Protein AF-W9SFT7-F1 (afdb_monomer_lite)

pLDDT: mean 77.18, std 24.38, range [31.56, 98.81]

Foldseek 3Di:
DDPVVVVVVVVVVVVVVVVVVVVVVVVVVVCVLVVHPCVVDDPVRNVVSVVVVVVVVVVVVVVVVVVVVVVVVVVVVVVVVVVVVVVVVVVVCVVVDDDDDDDDDDDDDDDDDDDDDDDDDDDDDDDPPDDDDDPDDDDDDPDPDDDDDD

Radius of gyration: 31.5 Å; chains: 1; bounding box: 66×55×89 Å

Structure (mmCIF, N/CA/C/O backbone):
data_AF-W9SFT7-F1
#
_entry.id   AF-W9SFT7-F1
#
loop_
_atom_site.group_PDB
_atom_site.id
_atom_site.type_symbol
_atom_site.label_atom_id
_atom_site.label_alt_id
_atom_site.label_comp_id
_atom_site.label_asym_id
_atom_site.label_entity_id
_atom_site.label_seq_id
_atom_site.pdbx_PDB_ins_code
_atom_site.Cartn_x
_atom_site.Cartn_y
_atom_site.Cartn_z
_atom_site.occupancy
_atom_site.B_iso_or_equiv
_atom_site.auth_seq_id
_atom_site.auth_comp_id
_atom_site.auth_asym_id
_atom_site.auth_atom_id
_atom_site.pdbx_PDB_model_num
ATOM 1 N N . MET A 1 1 ? 2.894 6.675 51.745 1.00 59.09 1 MET A N 1
ATOM 2 C CA . MET A 1 1 ? 2.577 6.765 50.306 1.00 59.09 1 MET A CA 1
ATOM 3 C C . MET A 1 1 ? 1.744 8.017 50.133 1.00 59.09 1 MET A C 1
ATOM 5 O O . MET A 1 1 ? 0.779 8.156 50.878 1.00 59.09 1 MET A O 1
ATOM 9 N N . THR A 1 2 ? 2.194 8.975 49.325 1.00 88.94 2 THR A N 1
ATOM 10 C CA . THR A 1 2 ? 1.557 10.301 49.266 1.00 88.94 2 THR A CA 1
ATOM 11 C C . THR A 1 2 ? 0.312 10.271 48.380 1.00 88.94 2 THR A C 1
ATOM 13 O O . THR A 1 2 ? 0.175 9.411 47.511 1.00 88.94 2 THR A O 1
ATOM 16 N N . GLU A 1 3 ? -0.615 11.201 48.594 1.00 85.69 3 GLU A N 1
ATOM 17 C CA . GLU A 1 3 ? -1.832 11.331 47.779 1.00 85.69 3 GLU A CA 1
ATOM 18 C C . GLU A 1 3 ? -1.503 11.588 46.295 1.00 85.69 3 GLU A C 1
ATOM 20 O O . GLU A 1 3 ? -2.172 11.066 45.403 1.00 85.69 3 GLU A O 1
ATOM 25 N N . ALA A 1 4 ? -0.389 12.282 46.033 1.00 88.81 4 ALA A N 1
ATOM 26 C CA . ALA A 1 4 ? 0.167 12.477 44.697 1.00 88.81 4 ALA A CA 1
ATOM 27 C C . ALA A 1 4 ? 0.612 11.153 44.045 1.00 88.81 4 ALA A C 1
ATOM 29 O O . ALA A 1 4 ? 0.285 10.907 42.884 1.00 88.81 4 ALA A O 1
ATOM 30 N N . ASP A 1 5 ? 1.274 10.260 44.795 1.00 90.69 5 ASP A N 1
ATOM 31 C CA . ASP A 1 5 ? 1.654 8.929 44.292 1.00 90.69 5 ASP A CA 1
ATOM 32 C C . ASP A 1 5 ? 0.413 8.100 43.928 1.00 90.69 5 ASP A C 1
ATOM 34 O O . ASP A 1 5 ? 0.394 7.377 42.930 1.00 90.69 5 ASP A O 1
ATOM 38 N N . GLN A 1 6 ? -0.658 8.216 44.719 1.00 91.12 6 GLN A N 1
ATOM 39 C CA . GLN A 1 6 ? -1.903 7.488 44.478 1.00 91.12 6 GLN A CA 1
ATOM 40 C C . GLN A 1 6 ? -2.638 7.997 43.229 1.00 91.12 6 GLN A C 1
ATOM 42 O O . GLN A 1 6 ? -3.118 7.181 42.436 1.00 91.12 6 GLN A O 1
ATOM 47 N N . GLN A 1 7 ? -2.690 9.315 43.019 1.00 93.12 7 GLN A N 1
ATOM 48 C CA . GLN A 1 7 ? -3.255 9.925 41.810 1.00 93.12 7 GLN A CA 1
ATOM 49 C C . GLN A 1 7 ? -2.434 9.588 40.558 1.00 93.12 7 GLN A C 1
ATOM 51 O O . GLN A 1 7 ? -3.005 9.225 39.529 1.00 93.12 7 GLN A O 1
ATOM 56 N N . TYR A 1 8 ? -1.103 9.617 40.653 1.00 95.00 8 TYR A N 1
ATOM 57 C CA . TYR A 1 8 ? -0.212 9.230 39.559 1.00 95.00 8 TYR A CA 1
ATOM 58 C C . TYR A 1 8 ? -0.408 7.762 39.150 1.00 95.00 8 TYR A C 1
ATOM 60 O O . TYR A 1 8 ? -0.567 7.448 37.969 1.00 95.00 8 TYR A O 1
ATOM 68 N N . MET A 1 9 ? -0.499 6.855 40.127 1.00 95.56 9 MET A N 1
ATOM 69 C CA . MET A 1 9 ? -0.762 5.437 39.866 1.00 95.56 9 MET A CA 1
ATOM 70 C C . MET A 1 9 ? -2.155 5.189 39.267 1.00 95.56 9 MET A C 1
ATOM 72 O O . MET A 1 9 ? -2.318 4.278 38.457 1.00 95.56 9 MET A O 1
ATOM 76 N N . GLN A 1 10 ? -3.169 5.972 39.648 1.00 94.69 10 GLN A N 1
ATOM 77 C CA . GLN A 1 10 ? -4.504 5.929 39.03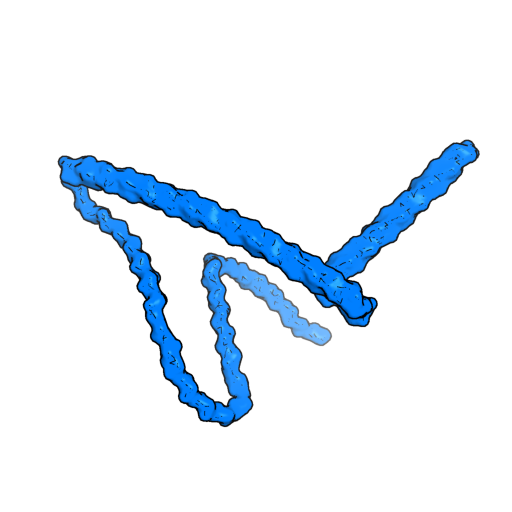2 1.00 94.69 10 GLN A CA 1
ATOM 78 C C . GLN A 1 10 ? -4.454 6.381 37.565 1.00 94.69 10 GLN A C 1
ATOM 80 O O . GLN A 1 10 ? -4.973 5.683 36.693 1.00 94.69 10 GLN A O 1
ATOM 85 N N . HIS A 1 11 ? -3.775 7.497 37.288 1.00 96.69 11 HIS A N 1
ATOM 86 C CA . HIS A 1 11 ? -3.583 8.008 35.931 1.00 96.69 11 HIS A CA 1
ATOM 87 C C . HIS A 1 11 ? -2.886 6.979 35.033 1.00 96.69 11 HIS A C 1
ATOM 89 O O . HIS A 1 11 ? -3.397 6.647 33.966 1.00 96.69 11 HIS A O 1
ATOM 95 N N . LEU A 1 12 ? -1.769 6.405 35.491 1.00 97.44 12 LEU A N 1
ATOM 96 C CA . LEU A 1 12 ? -1.010 5.425 34.712 1.00 97.44 12 LEU A CA 1
ATOM 97 C C . LEU A 1 12 ? -1.821 4.151 34.428 1.00 97.44 12 LEU A C 1
ATOM 99 O O . LEU A 1 12 ? -1.749 3.594 33.332 1.00 97.44 12 LEU A O 1
ATOM 103 N N . ARG A 1 13 ? -2.635 3.693 35.389 1.00 97.38 13 ARG A N 1
ATOM 104 C CA . ARG A 1 13 ? -3.553 2.562 35.170 1.00 97.38 13 ARG A CA 1
ATOM 105 C C . ARG A 1 13 ? -4.592 2.874 34.099 1.00 97.38 13 ARG A C 1
ATOM 107 O O . ARG A 1 13 ? -4.827 2.034 33.232 1.00 97.38 13 ARG A O 1
ATOM 114 N N . LEU A 1 14 ? -5.192 4.063 34.147 1.00 98.12 14 LEU A N 1
ATOM 115 C CA . LEU A 1 14 ? -6.164 4.500 33.148 1.00 98.12 14 LEU A CA 1
ATOM 116 C C . LEU A 1 14 ? -5.523 4.593 31.758 1.00 98.12 14 LEU A C 1
ATOM 118 O O . LEU A 1 14 ? -6.084 4.093 30.785 1.00 98.12 14 LEU A O 1
ATOM 122 N N . GLU A 1 15 ? -4.333 5.181 31.669 1.00 98.12 15 GLU A N 1
ATOM 123 C CA . GLU A 1 15 ? -3.576 5.284 30.423 1.00 98.12 15 GLU A CA 1
ATOM 124 C C . GLU A 1 15 ? -3.254 3.899 29.846 1.00 98.12 15 GLU A C 1
ATOM 126 O O . GLU A 1 15 ? -3.516 3.636 28.673 1.00 98.12 15 GLU A O 1
ATOM 131 N N . THR A 1 16 ? -2.796 2.973 30.692 1.00 98.38 16 THR A N 1
ATOM 132 C CA . THR A 1 16 ? -2.513 1.586 30.295 1.00 98.38 16 THR A CA 1
ATOM 133 C C . THR A 1 16 ? -3.765 0.891 29.756 1.00 98.38 16 THR A C 1
ATOM 135 O O . THR A 1 16 ? -3.718 0.254 28.703 1.00 98.38 16 THR A O 1
ATOM 138 N N . ALA A 1 17 ? -4.907 1.043 30.434 1.00 98.25 17 ALA A N 1
ATOM 139 C CA . ALA A 1 17 ? -6.177 0.472 29.987 1.00 98.25 17 ALA A CA 1
ATOM 140 C C . ALA A 1 17 ? -6.640 1.070 28.645 1.00 98.25 17 ALA A C 1
ATOM 142 O O . ALA A 1 17 ? -7.119 0.346 27.769 1.00 98.25 17 ALA A O 1
ATOM 143 N N . ASN A 1 18 ? -6.450 2.377 28.449 1.00 98.50 18 ASN A N 1
ATOM 144 C CA . ASN A 1 18 ? -6.778 3.053 27.195 1.00 98.50 18 ASN A CA 1
ATOM 145 C C . ASN A 1 18 ? -5.905 2.561 26.034 1.00 98.50 18 ASN A C 1
ATOM 147 O O . ASN A 1 18 ? -6.424 2.311 24.943 1.00 98.50 18 ASN A O 1
ATOM 151 N N . LEU A 1 19 ? -4.601 2.381 26.263 1.00 98.50 19 LEU A N 1
ATOM 152 C CA . LEU A 1 19 ? -3.682 1.831 25.265 1.00 98.50 19 LEU A CA 1
ATOM 153 C C . LEU A 1 19 ? -4.044 0.386 24.907 1.00 98.50 19 LEU A C 1
ATOM 155 O O . LEU A 1 19 ? -4.125 0.063 23.722 1.00 98.50 19 LEU A O 1
ATOM 159 N N . ALA A 1 20 ? -4.345 -0.456 25.900 1.00 98.50 20 ALA A N 1
ATOM 160 C CA . ALA A 1 20 ? -4.782 -1.834 25.671 1.00 98.50 20 ALA A CA 1
ATOM 161 C C . ALA A 1 20 ? -6.056 -1.891 24.810 1.00 98.50 20 ALA A C 1
ATOM 163 O O . ALA A 1 20 ? -6.096 -2.591 23.798 1.00 98.50 20 ALA A O 1
ATOM 164 N N . LYS A 1 21 ? -7.059 -1.067 25.136 1.00 98.50 21 LYS A N 1
ATOM 165 C CA . LYS A 1 21 ? -8.287 -0.945 24.337 1.00 98.50 21 LYS A CA 1
ATOM 166 C C . LYS A 1 21 ? -8.004 -0.457 22.914 1.00 98.50 21 LYS A C 1
ATOM 168 O O . LYS A 1 21 ? -8.640 -0.908 21.962 1.00 98.50 21 LYS A O 1
ATOM 173 N N . LYS A 1 22 ? -7.053 0.466 22.741 1.00 98.38 22 LYS A N 1
ATOM 174 C CA . LYS A 1 22 ? -6.681 0.968 21.413 1.00 98.38 22 LYS A CA 1
ATOM 175 C C . LYS A 1 22 ? -6.029 -0.116 20.558 1.00 98.38 22 LYS A C 1
ATOM 177 O O . LYS A 1 22 ? -6.330 -0.193 19.368 1.00 98.38 22 LYS A O 1
ATOM 182 N N . ILE A 1 23 ? -5.171 -0.942 21.154 1.00 98.62 23 ILE A N 1
ATOM 183 C CA . ILE A 1 23 ? -4.550 -2.091 20.485 1.00 98.62 23 ILE A CA 1
ATOM 184 C C . ILE A 1 23 ? -5.633 -3.061 20.011 1.00 98.62 23 ILE A C 1
ATOM 186 O O . ILE A 1 23 ? -5.684 -3.370 18.823 1.00 98.62 23 ILE A O 1
ATOM 190 N N . GLU A 1 24 ? -6.557 -3.445 20.891 1.00 98.31 24 GLU A N 1
ATOM 191 C CA . GLU A 1 24 ? -7.655 -4.358 20.553 1.00 98.31 24 GLU A CA 1
ATOM 192 C C . GLU A 1 24 ? -8.493 -3.835 19.371 1.00 98.31 24 GLU A C 1
ATOM 194 O O . GLU A 1 24 ? -8.754 -4.553 18.403 1.00 98.31 24 GLU A O 1
ATOM 199 N N . GLN A 1 25 ? -8.848 -2.546 19.386 1.00 97.25 25 GLN A N 1
ATOM 200 C CA . GLN A 1 25 ? -9.579 -1.910 18.285 1.00 97.25 25 GLN A CA 1
ATOM 201 C C . GLN A 1 25 ? -8.810 -1.957 16.957 1.00 97.25 25 GLN A C 1
ATOM 203 O O . GLN A 1 25 ? -9.410 -2.178 15.898 1.00 97.25 25 GLN A O 1
ATOM 208 N N . LEU A 1 26 ? -7.491 -1.745 16.990 1.00 97.88 26 LEU A N 1
ATOM 209 C CA . LEU A 1 26 ? -6.642 -1.821 15.800 1.00 97.88 26 LEU A CA 1
ATOM 210 C C . LEU A 1 26 ? -6.541 -3.255 15.271 1.00 97.88 26 LEU A C 1
ATOM 212 O O . LEU A 1 26 ? -6.591 -3.461 14.059 1.00 97.88 26 LEU A O 1
ATOM 216 N N . GLU A 1 27 ? -6.449 -4.248 16.150 1.00 97.88 27 GLU A N 1
ATOM 217 C CA . GLU A 1 27 ? -6.401 -5.660 15.769 1.00 97.88 27 GLU A CA 1
ATOM 218 C C . GLU A 1 27 ? -7.717 -6.140 15.155 1.00 97.88 27 GLU A C 1
ATOM 220 O O . GLU A 1 27 ? -7.705 -6.821 14.125 1.00 97.88 27 GLU A O 1
ATOM 225 N N . VAL A 1 28 ? -8.856 -5.746 15.731 1.00 96.44 28 VAL A N 1
ATOM 226 C CA . VAL A 1 28 ? -10.185 -5.984 15.145 1.00 96.44 28 VAL A CA 1
ATOM 227 C C . VAL A 1 28 ? -10.272 -5.342 13.762 1.00 96.44 28 VAL A C 1
ATOM 229 O O . VAL A 1 28 ? -10.632 -6.009 12.793 1.00 96.44 28 VAL A O 1
ATOM 232 N N . SER A 1 29 ? -9.873 -4.074 13.643 1.00 95.12 29 SER A N 1
ATOM 233 C CA . SER A 1 29 ? -9.890 -3.359 12.361 1.00 95.12 29 SER A CA 1
ATOM 234 C C . SER A 1 29 ? -9.015 -4.059 11.319 1.00 95.12 29 SER A C 1
ATOM 236 O O . SER A 1 29 ? -9.456 -4.305 10.199 1.00 95.12 29 SER A O 1
ATOM 238 N N . LYS A 1 30 ? -7.796 -4.465 11.695 1.00 96.50 30 LYS A N 1
ATOM 239 C CA . LYS A 1 30 ? -6.884 -5.226 10.832 1.00 96.50 30 LYS A CA 1
ATOM 240 C C . LYS A 1 30 ? -7.516 -6.534 10.359 1.00 96.50 30 LYS A C 1
ATOM 242 O O . LYS A 1 30 ? -7.441 -6.837 9.173 1.00 96.50 30 LYS A O 1
ATOM 247 N N . ARG A 1 31 ? -8.127 -7.314 11.257 1.00 97.25 31 ARG A N 1
ATOM 248 C CA . ARG A 1 31 ? -8.810 -8.569 10.894 1.00 97.25 31 ARG A CA 1
ATOM 249 C C . ARG A 1 31 ? -9.914 -8.329 9.867 1.00 97.25 31 ARG A C 1
ATOM 251 O O . ARG A 1 31 ? -9.944 -9.038 8.863 1.00 97.25 31 ARG A O 1
ATOM 258 N N . ARG A 1 32 ? -10.724 -7.285 10.065 1.00 96.12 32 ARG A N 1
ATOM 259 C CA . ARG A 1 32 ? -11.787 -6.883 9.134 1.00 96.12 32 ARG A CA 1
ATOM 260 C C . ARG A 1 32 ? -11.245 -6.505 7.750 1.00 96.12 32 ARG A C 1
ATOM 262 O O . ARG A 1 32 ? -11.732 -7.029 6.754 1.00 96.12 32 ARG A O 1
ATOM 269 N N . PHE A 1 33 ? -10.177 -5.703 7.665 1.00 95.69 33 PHE A N 1
ATOM 270 C CA . PHE A 1 33 ? -9.514 -5.403 6.379 1.00 95.69 33 PHE A CA 1
ATOM 271 C C . PHE A 1 33 ? -8.926 -6.638 5.689 1.00 95.69 33 PHE A C 1
ATOM 273 O O . PHE A 1 33 ? -8.779 -6.649 4.471 1.00 95.69 33 PHE A O 1
ATOM 280 N N . LEU A 1 34 ? -8.587 -7.675 6.456 1.00 95.62 34 LEU A N 1
ATOM 281 C CA . LEU A 1 34 ? -8.084 -8.950 5.946 1.00 95.62 34 LEU A CA 1
ATOM 282 C C . LEU A 1 34 ? -9.197 -9.946 5.594 1.00 95.62 34 LEU A C 1
ATOM 284 O O . LEU A 1 34 ? -8.898 -11.118 5.370 1.00 95.62 34 LEU A O 1
ATOM 288 N N . GLY A 1 35 ? -10.462 -9.527 5.577 1.00 94.44 35 GLY A N 1
ATOM 289 C CA . GLY A 1 35 ? -11.561 -10.417 5.216 1.00 94.44 35 GLY A CA 1
ATOM 290 C C . GLY A 1 35 ? -12.109 -11.266 6.367 1.00 94.44 35 GLY A C 1
ATOM 291 O O . GLY A 1 35 ? -12.959 -12.121 6.136 1.00 94.44 35 GLY A O 1
ATOM 292 N N . ARG A 1 36 ? -11.617 -11.090 7.599 1.00 95.06 36 ARG A N 1
ATOM 293 C CA . ARG A 1 36 ? -11.976 -11.932 8.755 1.00 95.06 36 ARG A CA 1
ATOM 294 C C . ARG A 1 36 ? -13.050 -11.271 9.606 1.00 95.06 36 ARG A C 1
ATOM 296 O O . ARG A 1 36 ? -13.124 -10.047 9.667 1.00 95.06 36 ARG A O 1
ATOM 303 N N . ASP A 1 37 ? -13.858 -12.091 10.277 1.00 92.75 37 ASP A N 1
ATOM 304 C CA . ASP A 1 37 ? -14.946 -11.658 11.170 1.00 92.75 37 ASP A CA 1
ATOM 305 C C . ASP A 1 37 ? -15.960 -10.703 10.504 1.00 92.75 37 ASP A C 1
ATOM 307 O O . ASP A 1 37 ? -16.669 -9.950 11.176 1.00 92.75 37 ASP A O 1
ATOM 311 N N . ILE A 1 38 ? -16.054 -10.747 9.169 1.00 93.00 38 ILE A N 1
ATOM 312 C CA . ILE A 1 38 ? -16.939 -9.883 8.376 1.00 93.00 38 ILE A CA 1
ATOM 313 C C . ILE A 1 38 ? -18.413 -10.148 8.679 1.00 93.00 38 ILE A C 1
ATOM 315 O O . ILE A 1 38 ? -19.213 -9.220 8.641 1.00 93.00 38 ILE A O 1
ATOM 319 N N . SER A 1 39 ? -18.774 -11.380 9.046 1.00 92.50 39 SER A N 1
ATOM 320 C CA . SER A 1 39 ? -20.145 -11.744 9.425 1.00 92.50 39 SER A CA 1
ATOM 321 C C . SER A 1 39 ? -20.691 -10.939 10.609 1.00 92.50 39 SER A C 1
ATOM 323 O O . SER A 1 39 ? -21.902 -10.855 10.774 1.00 92.50 39 SER A O 1
ATOM 325 N N . SER A 1 40 ? -19.808 -10.353 11.426 1.00 93.19 40 SER A N 1
ATOM 326 C CA . SER A 1 40 ? -20.164 -9.489 12.558 1.00 93.19 40 SER A CA 1
ATOM 327 C C . SER A 1 40 ? -20.237 -7.997 12.212 1.00 93.19 40 SER A C 1
ATOM 329 O O . SER A 1 40 ? -20.559 -7.192 13.084 1.00 93.19 40 SER A O 1
ATOM 331 N N . CYS A 1 41 ? -19.900 -7.609 10.979 1.00 94.06 41 CYS A N 1
ATOM 332 C CA . CYS A 1 41 ? -19.891 -6.212 10.552 1.00 94.06 41 CYS A CA 1
ATOM 333 C C . CYS A 1 41 ? -21.284 -5.760 10.105 1.00 94.06 41 CYS A C 1
ATOM 335 O O . CYS A 1 41 ? -22.010 -6.512 9.451 1.00 94.06 41 CYS A O 1
ATOM 337 N N . SER A 1 42 ? -21.633 -4.507 10.398 1.00 96.31 42 SER A N 1
ATOM 338 C CA . SER A 1 42 ? -22.811 -3.879 9.796 1.00 96.31 42 SER A CA 1
ATOM 339 C C . SER A 1 42 ? -22.583 -3.595 8.307 1.00 96.31 42 SER A C 1
ATOM 341 O O . SER A 1 42 ? -21.449 -3.575 7.813 1.00 96.31 42 SER A O 1
ATOM 343 N N . TYR A 1 43 ? -23.667 -3.335 7.577 1.00 96.50 43 TYR A N 1
ATOM 344 C CA . TYR A 1 43 ? -23.583 -2.957 6.168 1.00 96.50 43 TYR A CA 1
ATOM 345 C C . TYR A 1 43 ? -22.779 -1.660 5.962 1.00 96.50 43 TYR A C 1
ATOM 347 O O . TYR A 1 43 ? -21.957 -1.570 5.050 1.00 96.50 43 TYR A O 1
ATOM 355 N N . GLU A 1 44 ? -22.958 -0.670 6.837 1.00 97.62 44 GLU A N 1
ATOM 356 C CA . GLU A 1 44 ? -22.236 0.605 6.800 1.00 97.62 44 GLU A CA 1
ATOM 357 C C . GLU A 1 44 ? -20.738 0.412 7.048 1.00 97.62 44 GLU A C 1
ATOM 359 O O . GLU A 1 44 ? -19.911 1.012 6.354 1.00 97.62 44 GLU A O 1
ATOM 364 N N . GLU A 1 45 ? -20.378 -0.443 8.011 1.00 95.81 45 GLU A N 1
ATOM 365 C CA . GLU A 1 45 ? -18.984 -0.797 8.282 1.00 95.81 45 GLU A CA 1
ATOM 366 C C . GLU A 1 45 ? -18.348 -1.474 7.065 1.00 95.81 45 GLU A C 1
ATOM 368 O O . GLU A 1 45 ? -17.244 -1.102 6.660 1.00 95.81 45 GLU A O 1
ATOM 373 N N . LEU A 1 46 ? -19.060 -2.416 6.439 1.00 97.00 46 LEU A N 1
ATOM 374 C CA . LEU A 1 46 ? -18.585 -3.120 5.251 1.00 97.00 46 LEU A CA 1
ATOM 375 C C . LEU A 1 46 ? -18.387 -2.166 4.065 1.00 97.00 46 LEU A C 1
ATOM 377 O O . LEU A 1 46 ? -17.347 -2.207 3.409 1.00 97.00 46 LEU A O 1
ATOM 381 N N . GLN A 1 47 ? -19.326 -1.243 3.840 1.00 97.94 47 GLN A N 1
ATOM 382 C CA . GLN A 1 47 ? -19.200 -0.203 2.815 1.00 97.94 47 GLN A CA 1
ATOM 383 C C . GLN A 1 47 ? -18.020 0.747 3.098 1.00 97.94 47 GLN A C 1
ATOM 385 O O . GLN A 1 47 ? -17.366 1.251 2.181 1.00 97.94 47 GLN A O 1
ATOM 390 N N . GLY A 1 48 ? -17.743 1.030 4.373 1.00 97.19 48 GLY A N 1
ATOM 391 C CA . GLY A 1 48 ? -16.565 1.785 4.795 1.00 97.19 48 GLY A CA 1
ATOM 392 C C . GLY A 1 48 ? -15.261 1.060 4.457 1.00 97.19 48 GLY A C 1
ATOM 393 O O . GLY A 1 48 ? -14.363 1.668 3.869 1.00 97.19 48 GLY A O 1
ATOM 394 N N . ILE A 1 49 ? -15.179 -0.231 4.786 1.00 96.69 49 ILE A N 1
ATOM 395 C CA . ILE A 1 49 ? -14.021 -1.088 4.497 1.00 96.69 49 ILE A CA 1
ATOM 396 C C . ILE A 1 49 ? -13.771 -1.162 2.989 1.00 96.69 49 ILE A C 1
ATOM 398 O O . ILE A 1 49 ? -12.644 -0.924 2.554 1.00 96.69 49 ILE A O 1
ATOM 402 N N . ASP A 1 50 ? -14.812 -1.419 2.197 1.00 96.75 50 ASP A N 1
ATOM 403 C CA . ASP A 1 50 ? -14.716 -1.533 0.740 1.00 96.75 50 ASP A CA 1
ATOM 404 C C . ASP A 1 50 ? -14.160 -0.251 0.100 1.00 96.75 50 ASP A C 1
ATOM 406 O O . ASP A 1 50 ? -13.130 -0.280 -0.577 1.00 96.75 50 ASP A O 1
ATOM 410 N N . ARG A 1 51 ? -14.738 0.913 0.429 1.00 98.31 51 ARG A N 1
ATOM 411 C CA . ARG A 1 51 ? -14.238 2.210 -0.065 1.00 98.31 51 ARG A CA 1
ATOM 412 C C . ARG A 1 51 ? -12.780 2.465 0.312 1.00 98.31 51 ARG A C 1
ATOM 414 O O . ARG A 1 51 ? -12.015 2.992 -0.502 1.00 98.31 51 ARG A O 1
ATOM 421 N N . GLN A 1 52 ? -12.381 2.122 1.537 1.00 97.88 52 GLN A N 1
ATOM 422 C CA . GLN A 1 52 ? -11.000 2.310 1.984 1.00 97.88 52 GLN A CA 1
ATOM 423 C C . GLN A 1 52 ? -10.025 1.379 1.257 1.00 97.88 52 GLN A C 1
ATOM 425 O O . GLN A 1 52 ? -8.939 1.827 0.867 1.00 97.88 52 GLN A O 1
ATOM 430 N N . LEU A 1 53 ? -10.405 0.119 1.031 1.00 97.81 53 LEU A N 1
ATOM 431 C CA . LEU A 1 53 ? -9.615 -0.831 0.248 1.00 97.81 53 LEU A CA 1
ATOM 432 C C . LEU A 1 53 ? -9.482 -0.365 -1.200 1.00 97.81 53 LEU A C 1
ATOM 434 O O . LEU A 1 53 ? -8.367 -0.275 -1.713 1.00 97.81 53 LEU A O 1
ATOM 438 N N . GLU A 1 54 ? -10.586 0.019 -1.833 1.00 98.38 54 GLU A N 1
ATOM 439 C CA . GLU A 1 54 ? -10.606 0.504 -3.210 1.00 98.38 54 GLU A CA 1
ATOM 440 C C . GLU A 1 54 ? -9.716 1.749 -3.380 1.00 98.38 54 GLU A C 1
ATOM 442 O O . GLU A 1 54 ? -8.863 1.809 -4.271 1.00 98.38 54 GLU A O 1
ATOM 447 N N . GLN A 1 55 ? -9.845 2.741 -2.491 1.00 98.56 55 GLN A N 1
ATOM 448 C CA . GLN A 1 55 ? -9.011 3.943 -2.525 1.00 98.56 55 GLN A CA 1
ATOM 449 C C . GLN A 1 55 ? -7.526 3.626 -2.304 1.00 98.56 55 GLN A C 1
ATOM 451 O O . GLN A 1 55 ? -6.670 4.178 -3.001 1.00 98.56 55 GLN A O 1
ATOM 456 N N . SER A 1 56 ? -7.207 2.750 -1.351 1.00 98.19 56 SER A N 1
ATOM 457 C CA . SER A 1 56 ? -5.823 2.377 -1.045 1.00 98.19 56 SER A CA 1
ATOM 458 C C . SER A 1 56 ? -5.187 1.601 -2.196 1.00 98.19 56 SER A C 1
ATOM 460 O O . SER A 1 56 ? -4.065 1.907 -2.597 1.00 98.19 56 SER A O 1
ATOM 462 N N . LEU A 1 57 ? -5.923 0.667 -2.800 1.00 98.56 57 LEU A N 1
ATOM 463 C CA . LEU A 1 57 ? -5.471 -0.086 -3.968 1.00 98.56 57 LEU A CA 1
ATOM 464 C C . LEU A 1 57 ? -5.238 0.818 -5.175 1.00 98.56 57 LEU A C 1
ATOM 466 O O . LEU A 1 57 ? -4.212 0.672 -5.840 1.00 98.56 57 LEU A O 1
ATOM 470 N N . ARG A 1 58 ? -6.128 1.787 -5.431 1.00 98.69 58 ARG A N 1
ATOM 471 C CA . ARG A 1 58 ? -5.907 2.802 -6.474 1.00 98.69 58 ARG A CA 1
ATOM 472 C C . ARG A 1 58 ? -4.591 3.549 -6.260 1.00 98.69 58 ARG A C 1
ATOM 474 O O . ARG A 1 58 ? -3.798 3.648 -7.191 1.00 98.69 58 ARG A O 1
ATOM 481 N N . LYS A 1 59 ? -4.325 4.017 -5.035 1.00 98.69 59 LYS A N 1
ATOM 482 C CA . LYS A 1 59 ? -3.073 4.719 -4.693 1.00 98.69 59 LYS A CA 1
ATOM 483 C C . LYS A 1 59 ? -1.839 3.833 -4.884 1.00 98.69 59 LYS A C 1
ATOM 485 O O . LYS A 1 59 ? -0.844 4.290 -5.441 1.00 98.69 59 LYS A O 1
ATOM 490 N N . ILE A 1 60 ? -1.900 2.576 -4.439 1.00 98.75 60 ILE A N 1
ATOM 491 C CA . ILE A 1 60 ? -0.792 1.618 -4.571 1.00 98.75 60 ILE A CA 1
ATOM 492 C C . ILE A 1 60 ? -0.489 1.342 -6.045 1.00 98.75 60 ILE A C 1
ATOM 494 O O . ILE A 1 60 ? 0.673 1.410 -6.441 1.00 98.75 60 ILE A O 1
ATOM 498 N N . ARG A 1 61 ? -1.519 1.069 -6.857 1.00 98.81 61 ARG A N 1
ATOM 499 C CA . ARG A 1 61 ? -1.365 0.824 -8.299 1.00 98.81 61 ARG A CA 1
ATOM 500 C C . ARG A 1 61 ? -0.780 2.040 -9.004 1.00 98.81 61 ARG A C 1
ATOM 502 O O . ARG A 1 61 ? 0.274 1.910 -9.606 1.00 98.81 61 ARG A O 1
ATOM 509 N N . ALA A 1 62 ? -1.354 3.226 -8.798 1.00 98.69 62 ALA A N 1
ATOM 510 C CA . ALA A 1 62 ? -0.848 4.459 -9.401 1.00 98.69 62 ALA A CA 1
ATOM 511 C C . ALA A 1 62 ? 0.633 4.712 -9.067 1.00 98.69 62 ALA A C 1
ATOM 513 O O . ALA A 1 62 ? 1.422 5.060 -9.942 1.00 98.69 62 ALA A O 1
ATOM 514 N N . ARG A 1 63 ? 1.040 4.486 -7.810 1.00 98.75 63 ARG A N 1
ATOM 515 C CA . ARG A 1 63 ? 2.448 4.616 -7.414 1.00 98.75 63 ARG A CA 1
ATOM 516 C C . ARG A 1 63 ? 3.337 3.565 -8.078 1.00 98.75 63 ARG A C 1
ATOM 518 O O . ARG A 1 63 ? 4.442 3.896 -8.494 1.00 98.75 63 ARG A O 1
ATOM 525 N N . LYS A 1 64 ? 2.882 2.313 -8.152 1.00 98.75 64 LYS A N 1
ATOM 526 C CA . LYS A 1 64 ? 3.617 1.225 -8.810 1.00 98.75 64 LYS A CA 1
ATOM 527 C C . LYS A 1 64 ? 3.815 1.522 -10.298 1.00 98.75 64 LYS A C 1
ATOM 529 O O . LYS A 1 64 ? 4.933 1.399 -10.786 1.00 98.75 64 LYS A O 1
ATOM 534 N N . ASP A 1 65 ? 2.761 1.966 -10.972 1.00 98.69 65 ASP A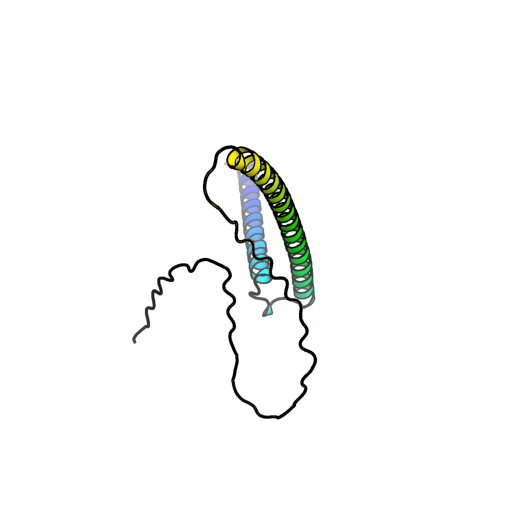 N 1
ATOM 535 C CA . ASP A 1 65 ? 2.782 2.301 -12.396 1.00 98.69 65 ASP A CA 1
ATOM 536 C C . ASP A 1 65 ? 3.729 3.472 -12.673 1.00 98.69 65 ASP A C 1
ATOM 538 O O . ASP A 1 65 ? 4.521 3.422 -13.614 1.00 98.69 65 ASP A O 1
ATOM 542 N N . HIS A 1 66 ? 3.713 4.491 -11.811 1.00 98.62 66 HIS A N 1
ATOM 543 C CA . HIS A 1 66 ? 4.634 5.619 -11.901 1.00 98.62 66 HIS A CA 1
ATOM 544 C C . HIS A 1 66 ? 6.098 5.182 -11.754 1.00 98.62 66 HIS A C 1
ATOM 546 O O . HIS A 1 66 ? 6.902 5.455 -12.641 1.00 98.62 66 HIS A O 1
ATOM 552 N N . VAL A 1 67 ? 6.430 4.428 -10.698 1.00 98.69 67 VAL A N 1
ATOM 553 C CA . VAL A 1 67 ? 7.802 3.940 -10.461 1.00 98.69 67 VAL A CA 1
ATOM 554 C C . VAL A 1 67 ? 8.292 3.058 -11.611 1.00 98.69 67 VAL A C 1
ATOM 556 O O . VAL A 1 67 ? 9.436 3.176 -12.042 1.00 98.69 67 VAL A O 1
ATOM 559 N N . PHE A 1 68 ? 7.443 2.172 -12.134 1.00 98.62 68 PHE A N 1
ATOM 560 C CA . PHE A 1 68 ? 7.815 1.333 -13.271 1.00 98.62 68 PHE A CA 1
ATOM 561 C C . PHE A 1 68 ? 7.992 2.127 -14.559 1.00 98.62 68 PHE A C 1
ATOM 563 O O . PHE A 1 68 ? 8.918 1.838 -15.312 1.00 98.62 68 PHE A O 1
ATOM 570 N N . SER A 1 69 ? 7.167 3.146 -14.793 1.00 98.69 69 SER A N 1
ATOM 571 C CA . SER A 1 69 ? 7.336 4.034 -15.945 1.00 98.69 69 SER A CA 1
ATOM 572 C C . SER A 1 69 ? 8.687 4.750 -15.888 1.00 98.69 69 SER A C 1
ATOM 574 O O . SER A 1 69 ? 9.437 4.702 -16.860 1.00 98.69 69 SER A O 1
ATOM 576 N N . GLU A 1 70 ? 9.062 5.294 -14.726 1.00 98.69 70 GLU A N 1
ATOM 577 C CA . GLU A 1 70 ? 10.377 5.920 -14.524 1.00 98.69 70 GLU A CA 1
ATOM 578 C C . GLU A 1 70 ? 11.532 4.935 -14.767 1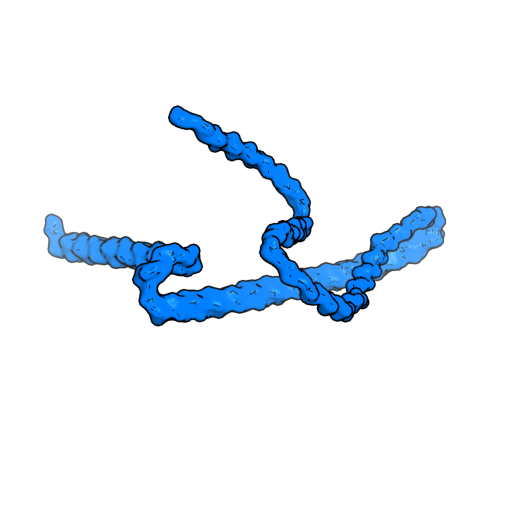.00 98.69 70 GLU A C 1
ATOM 580 O O . GLU A 1 70 ? 12.513 5.267 -15.433 1.00 98.69 70 GLU A O 1
ATOM 585 N N . GLN A 1 71 ? 11.424 3.701 -14.266 1.00 98.62 71 GLN A N 1
ATOM 586 C CA . GLN A 1 71 ? 12.444 2.669 -14.482 1.00 98.62 71 GLN A CA 1
ATOM 587 C C . GLN A 1 71 ? 12.580 2.287 -15.961 1.00 98.62 71 GLN A C 1
ATOM 589 O O . GLN A 1 71 ? 13.697 2.138 -16.459 1.00 98.62 71 GLN A O 1
ATOM 594 N N . ILE A 1 72 ? 11.460 2.153 -16.674 1.00 98.69 72 ILE A N 1
ATOM 595 C CA . ILE A 1 72 ? 11.451 1.868 -18.113 1.00 98.69 72 ILE A CA 1
ATOM 596 C C . ILE A 1 72 ? 12.128 3.007 -18.881 1.00 98.69 72 ILE A C 1
ATOM 598 O O . ILE A 1 72 ? 12.963 2.747 -19.747 1.00 98.69 72 ILE A O 1
ATOM 602 N N . GLU A 1 73 ? 11.817 4.261 -18.557 1.00 98.69 73 GLU A N 1
ATOM 603 C CA . GLU A 1 73 ? 12.431 5.428 -19.198 1.00 98.69 73 GLU A CA 1
ATOM 604 C C . GLU A 1 73 ? 13.944 5.488 -18.963 1.00 98.69 73 GLU A C 1
ATOM 606 O O . GLU A 1 73 ? 14.711 5.704 -19.906 1.00 98.69 73 GLU A O 1
ATOM 611 N N . GLN A 1 74 ? 14.394 5.222 -17.735 1.00 98.62 74 GLN A N 1
ATOM 612 C CA . GLN A 1 74 ? 15.820 5.156 -17.404 1.00 98.62 74 GLN A CA 1
ATOM 613 C C . GLN A 1 74 ? 16.543 4.056 -18.191 1.00 98.62 74 GLN A C 1
ATOM 615 O O . GLN A 1 74 ? 17.636 4.284 -18.719 1.00 98.62 74 GLN A O 1
ATOM 620 N N . LEU A 1 75 ? 15.937 2.870 -18.304 1.00 98.69 75 LEU A N 1
ATOM 621 C CA . LEU A 1 75 ? 16.510 1.757 -19.061 1.00 98.69 75 LEU A CA 1
ATOM 622 C C . LEU A 1 75 ? 16.585 2.065 -20.558 1.00 98.69 75 LEU A C 1
ATOM 624 O O . LEU A 1 75 ? 17.643 1.860 -21.149 1.00 98.69 75 LEU A O 1
ATOM 628 N N . LYS A 1 76 ? 15.532 2.643 -21.148 1.00 98.56 76 LYS A N 1
ATOM 629 C CA . LYS A 1 76 ? 15.537 3.091 -22.552 1.00 98.56 76 LYS A CA 1
ATOM 630 C C . LYS A 1 76 ? 16.606 4.152 -22.814 1.00 98.56 76 LYS A C 1
ATOM 632 O O . LYS A 1 76 ? 17.293 4.124 -23.835 1.00 98.56 76 LYS A O 1
ATOM 637 N N . ALA A 1 77 ? 16.792 5.090 -21.884 1.00 98.38 77 ALA A N 1
ATOM 638 C CA . ALA A 1 77 ? 17.849 6.089 -21.998 1.00 98.38 77 ALA A CA 1
ATOM 639 C C . ALA A 1 77 ? 19.244 5.444 -21.971 1.00 98.38 77 ALA A C 1
ATOM 641 O O . ALA A 1 77 ? 20.096 5.802 -22.787 1.00 98.38 77 ALA A O 1
ATOM 642 N N . LYS A 1 78 ? 19.460 4.472 -21.077 1.00 98.38 78 LYS A N 1
ATOM 643 C CA . LYS A 1 78 ? 20.718 3.723 -20.978 1.00 98.38 78 LYS A CA 1
ATOM 644 C C . LYS A 1 78 ? 20.984 2.874 -22.220 1.00 98.38 78 LYS A C 1
ATOM 646 O O . LYS A 1 78 ? 22.106 2.879 -22.715 1.00 98.38 78 LYS A O 1
ATOM 651 N N . GLU A 1 79 ? 19.971 2.183 -22.731 1.00 98.25 79 GLU A N 1
ATOM 652 C CA . GLU A 1 79 ? 20.049 1.415 -23.975 1.00 98.25 79 GLU A CA 1
ATOM 653 C C . GLU A 1 79 ? 20.521 2.297 -25.132 1.00 98.25 79 GLU A C 1
ATOM 655 O O . GLU A 1 79 ? 21.501 1.970 -25.795 1.00 98.25 79 GLU A O 1
ATOM 660 N N . ARG A 1 80 ? 19.903 3.469 -25.313 1.00 98.06 80 ARG A N 1
ATOM 661 C CA . ARG A 1 80 ? 20.294 4.423 -26.356 1.00 98.06 8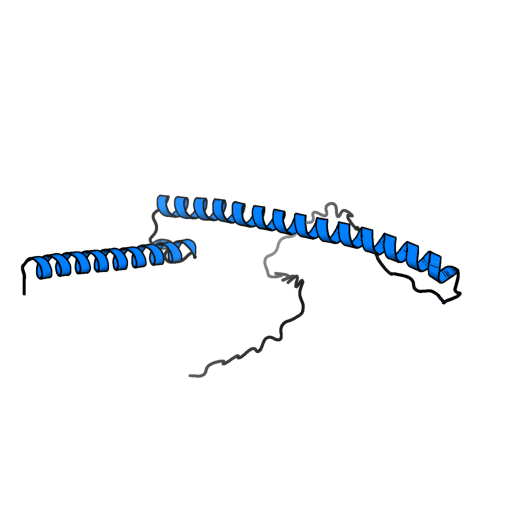0 ARG A CA 1
ATOM 662 C C . ARG A 1 80 ? 21.756 4.867 -26.235 1.00 98.06 80 ARG A C 1
ATOM 664 O O . ARG A 1 80 ? 22.456 4.899 -27.243 1.00 98.06 80 ARG A O 1
ATOM 671 N N . ILE A 1 81 ? 22.226 5.176 -25.022 1.00 98.00 81 ILE A N 1
ATOM 672 C CA . ILE A 1 81 ? 23.630 5.561 -24.780 1.00 98.00 81 ILE A CA 1
ATOM 673 C C . ILE A 1 81 ? 24.575 4.412 -25.155 1.00 98.00 81 ILE A C 1
ATOM 675 O O . ILE A 1 81 ? 25.566 4.626 -25.850 1.00 98.00 81 ILE A O 1
ATOM 679 N N . LEU A 1 82 ? 24.253 3.187 -24.734 1.00 97.94 82 LEU A N 1
ATOM 680 C CA . LEU A 1 82 ? 25.069 2.007 -25.020 1.00 97.94 82 LEU A CA 1
ATOM 681 C C . LEU A 1 82 ? 25.077 1.646 -26.508 1.00 97.94 82 LEU A C 1
ATOM 683 O O . LEU A 1 82 ? 26.101 1.189 -27.014 1.00 97.94 82 LEU A O 1
ATOM 687 N N . LEU A 1 83 ? 23.966 1.836 -27.220 1.00 96.88 83 LEU A N 1
ATOM 688 C CA . LEU A 1 83 ? 23.906 1.642 -28.669 1.00 96.88 83 LEU A CA 1
ATOM 689 C C . LEU A 1 83 ? 24.799 2.652 -29.397 1.00 96.88 83 LEU A C 1
ATOM 691 O O . LEU A 1 83 ? 25.547 2.266 -30.296 1.00 96.88 83 LEU A O 1
ATOM 695 N N . GLU A 1 84 ? 24.779 3.918 -28.977 1.00 95.75 84 GLU A N 1
ATOM 696 C CA . GLU A 1 84 ? 25.645 4.957 -29.541 1.00 95.75 84 GLU A CA 1
ATOM 697 C C . GLU A 1 84 ? 27.132 4.675 -29.264 1.00 95.75 84 GLU A C 1
ATOM 699 O O . GLU A 1 84 ? 27.973 4.786 -30.160 1.00 95.75 84 GLU A O 1
ATOM 704 N N . GLU A 1 85 ? 27.473 4.266 -28.041 1.00 95.81 85 GLU A N 1
ATOM 705 C CA . GLU A 1 85 ? 28.842 3.893 -27.676 1.00 95.81 85 GLU A CA 1
ATOM 706 C C . GLU A 1 85 ? 29.323 2.663 -28.456 1.00 95.81 85 GLU A C 1
ATOM 708 O O . GLU A 1 85 ? 30.416 2.683 -29.028 1.00 95.81 85 GLU A O 1
ATOM 713 N N . ASN A 1 86 ? 28.494 1.620 -28.561 1.00 95.38 86 ASN A N 1
ATOM 714 C CA . ASN A 1 86 ? 28.815 0.434 -29.354 1.00 95.38 86 ASN A CA 1
ATOM 715 C C . ASN A 1 86 ? 29.017 0.771 -30.833 1.00 95.38 86 ASN A C 1
ATOM 717 O O . ASN A 1 86 ? 29.947 0.250 -31.448 1.00 95.38 86 ASN A O 1
ATOM 721 N N . ALA A 1 87 ? 28.197 1.652 -31.413 1.00 94.12 87 ALA A N 1
ATOM 722 C CA . ALA A 1 87 ? 28.382 2.103 -32.791 1.00 94.12 87 ALA A CA 1
ATOM 723 C C . ALA A 1 87 ? 29.754 2.776 -32.979 1.00 94.12 87 ALA A C 1
ATOM 725 O O . ALA A 1 87 ? 30.518 2.372 -33.860 1.00 94.12 87 ALA A O 1
ATOM 726 N N . LYS A 1 88 ? 30.121 3.705 -32.083 1.00 93.19 88 LYS A N 1
ATOM 727 C CA . LYS A 1 88 ? 31.434 4.378 -32.087 1.00 93.19 88 LYS A CA 1
ATOM 728 C C . LYS A 1 88 ? 32.597 3.396 -31.924 1.00 93.19 88 LYS A C 1
ATOM 730 O O . LYS A 1 88 ? 33.634 3.550 -32.567 1.00 93.19 88 LYS A O 1
ATOM 735 N N . LEU A 1 89 ? 32.459 2.395 -31.054 1.00 91.69 89 LEU A N 1
ATOM 736 C CA . LEU A 1 89 ? 33.485 1.369 -30.854 1.00 91.69 89 LEU A CA 1
ATOM 737 C C . LEU A 1 89 ? 33.637 0.472 -32.082 1.00 91.69 89 LEU A C 1
ATOM 739 O O . LEU A 1 89 ? 34.768 0.183 -32.468 1.00 91.69 89 LEU A O 1
ATOM 743 N N . ARG A 1 90 ? 32.532 0.085 -32.732 1.00 88.38 90 ARG A N 1
ATOM 744 C CA . ARG A 1 90 ? 32.566 -0.700 -33.974 1.00 88.38 90 ARG A CA 1
ATOM 745 C C . ARG A 1 90 ? 33.232 0.068 -35.109 1.00 88.38 90 ARG A C 1
ATOM 747 O O . ARG A 1 90 ? 34.045 -0.508 -35.819 1.00 88.38 90 ARG A O 1
ATOM 754 N N . GLU A 1 91 ? 32.960 1.362 -35.265 1.00 87.88 91 GLU A N 1
ATOM 755 C CA . GLU A 1 91 ? 33.670 2.194 -36.249 1.00 87.88 91 GLU A CA 1
ATOM 756 C C . GLU A 1 91 ? 35.183 2.210 -35.996 1.00 87.88 91 GLU A C 1
ATOM 758 O O . GLU A 1 91 ? 35.968 1.969 -36.914 1.00 87.88 91 GLU A O 1
ATOM 763 N N . LYS A 1 92 ? 35.598 2.397 -34.736 1.00 85.94 92 LYS A N 1
ATOM 764 C CA . LYS A 1 92 ? 37.015 2.351 -34.339 1.00 85.94 92 LYS A CA 1
ATOM 765 C C . LYS A 1 92 ? 37.640 0.969 -34.557 1.00 85.94 92 LYS A C 1
ATOM 767 O O . LYS A 1 92 ? 38.783 0.890 -35.000 1.00 85.94 92 LYS A O 1
ATOM 772 N N . SER A 1 93 ? 36.918 -0.118 -34.271 1.00 74.88 93 SER A N 1
ATOM 773 C CA . SER A 1 93 ? 37.427 -1.484 -34.453 1.00 74.88 93 SER A CA 1
ATOM 774 C C . SER A 1 93 ? 37.459 -1.915 -35.914 1.00 74.88 93 SER A C 1
ATOM 776 O O . SER A 1 93 ? 38.294 -2.725 -36.284 1.00 74.88 93 SER A O 1
ATOM 778 N N . ASN A 1 94 ? 36.594 -1.380 -36.773 1.00 62.84 94 ASN A N 1
ATOM 779 C CA . ASN A 1 94 ? 36.605 -1.700 -38.201 1.00 62.84 94 ASN A CA 1
ATOM 780 C C . ASN A 1 94 ? 37.858 -1.149 -38.910 1.00 62.84 94 ASN A C 1
ATOM 782 O O . ASN A 1 94 ? 38.268 -1.704 -39.928 1.00 62.84 94 ASN A O 1
ATOM 786 N N . GLY A 1 95 ? 38.513 -0.124 -38.345 1.00 55.81 95 GLY A N 1
ATOM 787 C CA . GLY A 1 95 ? 39.870 0.289 -38.731 1.00 55.81 95 GLY A CA 1
ATOM 788 C C . GLY A 1 95 ? 40.965 -0.713 -38.325 1.00 55.81 95 GLY A C 1
ATOM 789 O O . GLY A 1 95 ? 42.036 -0.735 -38.926 1.00 55.81 95 GLY A O 1
ATOM 790 N N . THR A 1 96 ? 40.674 -1.600 -37.369 1.00 58.47 96 THR A N 1
ATOM 791 C CA . THR A 1 96 ? 41.564 -2.640 -36.831 1.00 58.47 96 THR A CA 1
ATOM 792 C C . THR A 1 96 ? 40.909 -4.011 -37.015 1.00 58.47 96 THR A C 1
ATOM 794 O O . THR A 1 96 ? 40.408 -4.612 -36.073 1.00 58.47 96 THR A O 1
ATOM 797 N N . ARG A 1 97 ? 40.874 -4.476 -38.268 1.00 51.50 97 ARG A N 1
ATOM 798 C CA . ARG A 1 97 ? 40.400 -5.786 -38.765 1.00 51.50 97 ARG A CA 1
ATOM 799 C C . ARG A 1 97 ? 40.233 -6.883 -37.677 1.00 51.50 97 ARG A C 1
ATOM 801 O O . ARG A 1 97 ? 41.131 -7.695 -37.472 1.00 51.50 97 ARG A O 1
ATOM 808 N N . LEU A 1 98 ? 39.065 -6.950 -37.029 1.00 50.88 98 LEU A N 1
ATOM 809 C CA . LEU A 1 98 ? 38.642 -8.048 -36.141 1.00 50.88 98 LEU A CA 1
ATOM 810 C C . LEU A 1 98 ? 37.255 -8.568 -36.575 1.00 50.88 98 LEU A C 1
ATOM 812 O O . LEU A 1 98 ? 36.401 -7.762 -36.952 1.00 50.88 98 LEU A O 1
ATOM 816 N N . PRO A 1 99 ? 37.016 -9.896 -36.579 1.00 49.94 99 PRO A N 1
ATOM 817 C CA . PRO A 1 99 ? 35.842 -10.480 -37.215 1.00 49.94 99 PRO A CA 1
ATOM 818 C C . PRO A 1 99 ? 34.585 -10.411 -36.333 1.00 49.94 99 PRO A C 1
ATOM 820 O O . PRO A 1 99 ? 34.560 -10.882 -35.203 1.00 49.94 99 PRO A O 1
ATOM 823 N N . ASN A 1 100 ? 33.541 -9.834 -36.929 1.00 57.06 100 ASN A N 1
ATOM 824 C CA . ASN A 1 100 ? 32.112 -10.124 -36.796 1.00 57.06 100 ASN A CA 1
ATOM 825 C C . ASN A 1 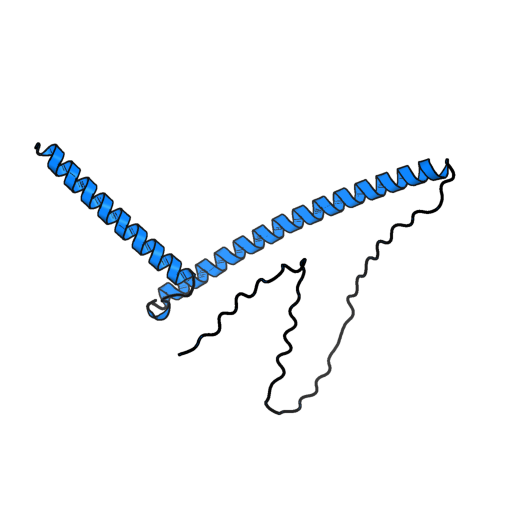100 ? 31.545 -10.507 -35.408 1.00 57.06 100 ASN A C 1
ATOM 827 O O . ASN A 1 100 ? 31.350 -11.684 -35.115 1.00 57.06 100 ASN A O 1
ATOM 831 N N . TRP A 1 101 ? 31.122 -9.500 -34.637 1.00 53.44 101 TRP A N 1
ATOM 832 C CA . TRP A 1 101 ? 30.117 -9.652 -33.577 1.00 53.44 101 TRP A CA 1
ATOM 833 C C . TRP A 1 101 ? 28.793 -9.019 -34.029 1.00 53.44 101 TRP A C 1
ATOM 835 O O . TRP A 1 101 ? 28.746 -7.827 -34.351 1.00 53.44 101 TRP A O 1
ATOM 845 N N . GLN A 1 102 ? 27.728 -9.821 -34.075 1.00 49.88 102 GLN A N 1
ATOM 846 C CA . GLN A 1 102 ? 26.368 -9.405 -34.437 1.00 49.88 102 GLN A CA 1
ATOM 847 C C . GLN A 1 102 ? 25.471 -9.457 -33.193 1.00 49.88 102 GLN A C 1
ATOM 849 O O . GLN A 1 102 ? 25.309 -10.539 -32.626 1.00 49.88 102 GLN A O 1
ATOM 854 N N . PRO A 1 103 ? 24.886 -8.329 -32.745 1.00 52.22 103 PRO A N 1
ATOM 855 C CA . PRO A 1 103 ? 23.894 -8.345 -31.677 1.00 52.22 103 PRO A CA 1
ATOM 856 C C . PRO A 1 103 ? 22.547 -8.836 -32.221 1.00 52.22 103 PRO A C 1
ATOM 858 O O . PRO A 1 103 ? 21.993 -8.245 -33.146 1.00 52.22 103 PRO A O 1
ATOM 861 N N . LEU A 1 104 ? 22.012 -9.906 -31.631 1.00 49.50 104 LEU A N 1
ATOM 862 C CA . LEU A 1 104 ? 20.645 -10.366 -31.855 1.00 49.50 104 LEU A CA 1
ATOM 863 C C . LEU A 1 104 ? 19.723 -9.621 -30.883 1.00 49.50 104 LEU A C 1
ATOM 865 O O . LEU A 1 104 ? 19.584 -10.026 -29.732 1.00 49.50 104 LEU A O 1
ATOM 869 N N . ILE A 1 105 ? 19.103 -8.536 -31.335 1.00 48.28 105 ILE A N 1
ATOM 870 C CA . ILE A 1 105 ? 17.938 -7.965 -30.653 1.00 48.28 105 ILE A CA 1
ATOM 871 C C . ILE A 1 105 ? 16.752 -8.167 -31.592 1.00 48.28 105 ILE A C 1
ATOM 873 O O . ILE A 1 105 ? 16.635 -7.509 -32.622 1.00 48.28 105 ILE A O 1
ATOM 877 N N . GLN A 1 106 ? 15.924 -9.161 -31.272 1.00 44.75 106 GLN A N 1
ATOM 878 C CA . GLN A 1 106 ? 14.648 -9.415 -31.933 1.00 44.75 106 GLN A CA 1
ATOM 879 C C . GLN A 1 106 ? 13.565 -8.653 -31.166 1.00 44.75 106 GLN A C 1
ATOM 881 O O . GLN A 1 106 ? 13.095 -9.108 -30.126 1.00 44.75 106 GLN A O 1
ATOM 886 N N . GLU A 1 107 ? 13.161 -7.497 -31.683 1.00 44.72 107 GLU A N 1
ATOM 887 C CA . GLU A 1 107 ? 11.857 -6.929 -31.356 1.00 44.72 107 GLU A CA 1
ATOM 888 C C . GLU A 1 107 ? 10.800 -7.768 -32.078 1.00 44.72 107 GLU A C 1
ATOM 890 O O . GLU A 1 107 ? 10.797 -7.865 -33.306 1.00 44.72 107 GLU A O 1
ATOM 895 N N . LYS A 1 108 ? 9.917 -8.423 -31.322 1.00 43.38 108 LYS A N 1
ATOM 896 C CA . LYS A 1 108 ? 8.728 -9.058 -31.889 1.00 43.38 108 LYS A CA 1
ATOM 897 C C . LYS A 1 108 ? 7.490 -8.401 -31.300 1.00 43.38 108 LYS A C 1
ATOM 899 O O . LYS A 1 108 ? 6.938 -8.859 -30.304 1.00 43.38 108 LYS A O 1
ATOM 904 N N . GLU A 1 109 ? 7.054 -7.333 -31.954 1.00 43.78 109 GLU A N 1
ATOM 905 C CA . GLU A 1 109 ? 5.660 -6.915 -31.908 1.00 43.78 109 GLU A CA 1
ATOM 906 C C . GLU A 1 109 ? 4.821 -7.945 -32.677 1.00 43.78 109 GLU A C 1
ATOM 908 O O . GLU A 1 109 ? 5.110 -8.282 -33.825 1.00 43.78 109 GLU A O 1
ATOM 913 N N . ALA A 1 110 ? 3.779 -8.471 -32.041 1.00 38.44 110 ALA A N 1
ATOM 914 C CA . ALA A 1 110 ? 2.735 -9.222 -32.726 1.00 38.44 110 ALA A CA 1
ATOM 915 C C . ALA A 1 110 ? 1.386 -8.904 -32.078 1.00 38.44 110 ALA A C 1
ATOM 917 O O . ALA A 1 110 ? 0.874 -9.651 -31.247 1.00 38.44 110 ALA A O 1
ATOM 918 N N . ALA A 1 111 ? 0.808 -7.773 -32.479 1.00 46.94 111 ALA A N 1
ATOM 919 C CA . ALA A 1 111 ? -0.632 -7.587 -32.456 1.00 46.94 111 ALA A CA 1
ATOM 920 C C . ALA A 1 111 ? -1.192 -8.169 -33.763 1.00 46.94 111 ALA A C 1
ATOM 922 O O . ALA A 1 111 ? -0.970 -7.621 -34.841 1.00 46.94 111 ALA A O 1
ATOM 923 N N . THR A 1 112 ? -1.899 -9.297 -33.699 1.00 42.66 112 THR A N 1
ATOM 924 C CA . THR A 1 112 ? -2.761 -9.749 -34.802 1.00 42.66 112 THR A CA 1
ATOM 925 C C . THR A 1 112 ? -3.951 -10.526 -34.242 1.00 42.66 112 THR A C 1
ATOM 927 O O . THR A 1 112 ? -3.849 -11.691 -33.883 1.00 42.66 112 THR A O 1
ATOM 930 N N . ASN A 1 113 ? -5.064 -9.803 -34.124 1.00 43.88 113 ASN A N 1
ATOM 931 C CA . ASN A 1 113 ? -6.453 -10.196 -34.368 1.00 43.88 113 ASN A CA 1
ATOM 932 C C . ASN A 1 113 ? -6.789 -11.700 -34.369 1.00 43.88 113 ASN A C 1
ATOM 934 O O . ASN A 1 113 ? -6.420 -12.423 -35.290 1.00 43.88 113 ASN A O 1
ATOM 938 N N . CYS A 1 114 ? -7.670 -12.112 -33.454 1.00 31.56 114 CYS A N 1
ATOM 939 C CA . CYS A 1 114 ? -8.565 -13.242 -33.691 1.00 31.56 114 CYS A CA 1
ATOM 940 C C . CYS A 1 114 ? -10.009 -12.760 -33.538 1.00 31.56 114 CYS A C 1
ATOM 942 O O . CYS A 1 114 ? -10.539 -12.618 -32.436 1.00 31.56 114 CYS A O 1
ATOM 944 N N . SER A 1 115 ? -10.618 -12.435 -34.674 1.00 47.78 115 SER A N 1
ATOM 945 C CA . SER A 1 115 ? -12.047 -12.180 -34.777 1.00 47.78 115 SER A CA 1
ATOM 946 C C . SER A 1 115 ? -12.806 -13.500 -34.659 1.00 47.78 115 SER A C 1
ATOM 948 O O . SER A 1 115 ? -12.542 -14.433 -35.406 1.00 47.78 115 SER A O 1
ATOM 950 N N . GLN A 1 116 ? -13.770 -13.520 -33.740 1.00 47.44 116 GLN A N 1
ATOM 951 C CA . GLN A 1 116 ? -15.059 -14.215 -33.821 1.00 47.44 116 GLN A CA 1
ATOM 952 C C . GLN A 1 116 ? -15.061 -15.641 -34.411 1.00 47.44 116 GLN A C 1
ATOM 954 O O . GLN A 1 116 ? -15.133 -15.838 -35.622 1.00 47.44 116 GLN A O 1
ATOM 959 N N . SER A 1 117 ? -15.203 -16.645 -33.541 1.00 39.50 117 SER A N 1
ATOM 960 C CA . SER A 1 117 ? -15.979 -17.835 -33.899 1.00 39.50 117 SER A CA 1
ATOM 961 C C . SER A 1 117 ? -16.922 -18.200 -32.762 1.00 39.50 117 SER A C 1
ATOM 963 O O . SER A 1 117 ? -16.560 -18.832 -31.775 1.00 39.50 117 SER A O 1
ATOM 965 N N . SER A 1 118 ? -18.156 -17.738 -32.906 1.00 48.69 118 SER A N 1
ATOM 966 C CA . SER A 1 118 ? -19.319 -18.241 -32.198 1.00 48.69 118 SER A CA 1
ATOM 967 C C . SER A 1 118 ? -19.629 -19.659 -32.684 1.00 48.69 118 SER A C 1
ATOM 969 O O . SER A 1 118 ? -19.958 -19.877 -33.852 1.00 48.69 118 SER A O 1
ATOM 971 N N . ARG A 1 119 ? -19.587 -20.633 -31.772 1.00 38.78 119 ARG A N 1
ATOM 972 C CA . ARG A 1 119 ? -20.361 -21.867 -31.920 1.00 38.78 119 ARG A CA 1
ATOM 973 C C . ARG A 1 119 ? -20.743 -22.405 -30.546 1.00 38.78 119 ARG A C 1
ATOM 975 O O . ARG A 1 119 ? -19.921 -22.938 -29.814 1.00 38.78 119 ARG A O 1
ATOM 982 N N . SER A 1 120 ? -22.004 -22.191 -30.193 1.00 41.34 120 SER A N 1
ATOM 983 C CA . SER A 1 120 ? -22.649 -22.754 -29.013 1.00 41.34 120 SER A CA 1
ATOM 984 C C . SER A 1 120 ? -22.938 -24.234 -29.245 1.00 41.34 120 SER A C 1
ATOM 986 O O . SER A 1 120 ? -23.638 -24.557 -30.200 1.00 41.34 120 SER A O 1
ATOM 988 N N . THR A 1 121 ? -22.493 -25.105 -28.342 1.00 37.56 121 THR A N 1
ATOM 989 C CA . THR A 1 121 ? -23.161 -26.382 -28.054 1.00 37.56 121 THR A CA 1
ATOM 990 C C . THR A 1 121 ? -23.007 -26.699 -26.570 1.00 37.56 121 THR A C 1
ATOM 992 O O . THR A 1 121 ? -21.912 -26.665 -26.021 1.00 37.56 121 THR A O 1
ATOM 995 N N . SER A 1 122 ? -24.143 -26.958 -25.939 1.00 43.53 122 SER A N 1
ATOM 996 C CA . SER A 1 122 ? -24.373 -27.323 -24.545 1.00 43.53 122 SER A CA 1
ATOM 997 C C . SER A 1 122 ? -23.747 -28.660 -24.133 1.00 43.53 122 SER A C 1
ATOM 999 O O . SER A 1 122 ? -23.985 -29.651 -24.816 1.00 43.53 122 SER A O 1
ATOM 1001 N N . SER A 1 123 ? -23.086 -28.711 -22.974 1.00 38.31 123 SER A N 1
ATOM 1002 C CA . SER A 1 123 ? -23.250 -29.742 -21.929 1.00 38.31 123 SER A CA 1
ATOM 1003 C C . SER A 1 123 ? -22.257 -29.464 -20.799 1.00 38.31 123 SER A C 1
ATOM 1005 O O . SER A 1 123 ? -21.137 -29.036 -21.053 1.00 38.31 123 SER A O 1
ATOM 1007 N N . LEU A 1 124 ? -22.699 -29.677 -19.563 1.00 50.12 124 LEU A N 1
ATOM 1008 C CA . LEU A 1 124 ? -21.891 -29.625 -18.348 1.00 50.12 124 LEU A CA 1
ATOM 1009 C C . LEU A 1 124 ? -20.719 -30.615 -18.421 1.00 50.12 124 LEU A C 1
ATOM 1011 O O . LEU A 1 124 ? -20.918 -31.738 -18.878 1.00 50.12 124 LEU A O 1
ATOM 1015 N N . ASP A 1 125 ? -19.547 -30.146 -17.982 1.00 44.66 125 ASP A N 1
ATOM 1016 C CA . ASP A 1 125 ? -18.525 -30.830 -17.170 1.00 44.66 125 ASP A CA 1
ATOM 1017 C C . ASP A 1 125 ? -17.095 -30.443 -17.593 1.00 44.66 125 ASP A C 1
ATOM 1019 O O . ASP A 1 125 ? -16.671 -30.660 -18.720 1.00 44.66 125 ASP A O 1
ATOM 1023 N N . GLN A 1 126 ? -16.383 -29.844 -16.632 1.00 49.84 126 GLN A N 1
ATOM 1024 C CA . GLN A 1 126 ? -14.936 -29.914 -16.415 1.00 49.84 126 GLN A CA 1
ATOM 1025 C C . GLN A 1 126 ? -13.992 -29.730 -17.628 1.00 49.84 126 GLN A C 1
ATOM 1027 O O . GLN A 1 126 ? -13.636 -30.690 -18.289 1.00 49.84 126 GLN A O 1
ATOM 1032 N N . ASP A 1 127 ? -13.461 -28.515 -17.807 1.00 44.19 127 ASP A N 1
ATOM 1033 C CA . ASP A 1 127 ? -12.080 -28.307 -18.285 1.00 44.19 127 ASP A CA 1
ATOM 1034 C C . ASP A 1 127 ? -11.604 -26.910 -17.855 1.00 44.19 127 ASP A C 1
ATOM 1036 O O . ASP A 1 127 ? -11.590 -25.932 -18.606 1.00 44.19 127 ASP A O 1
ATOM 1040 N N . HIS A 1 128 ? -11.259 -26.794 -16.571 1.00 44.84 128 HIS A N 1
ATOM 1041 C CA . HIS A 1 128 ? -10.540 -25.633 -16.062 1.00 44.84 128 HIS A CA 1
ATOM 1042 C C . HIS A 1 128 ? -9.086 -25.764 -16.531 1.00 44.84 128 HIS A C 1
ATOM 1044 O O . HIS A 1 128 ? -8.295 -26.481 -15.927 1.00 44.84 128 HIS A O 1
ATOM 1050 N N . VAL A 1 129 ? -8.727 -25.108 -17.634 1.00 44.72 129 VAL A N 1
ATOM 1051 C CA . VAL A 1 129 ? -7.326 -25.045 -18.067 1.00 44.72 129 VAL A CA 1
ATOM 1052 C C . VAL A 1 129 ? -6.625 -24.006 -17.192 1.00 44.72 129 VAL A C 1
ATOM 1054 O O . VAL A 1 129 ? -6.763 -22.802 -17.403 1.00 44.72 129 VAL A O 1
ATOM 1057 N N . GLU A 1 130 ? -5.925 -24.458 -16.154 1.00 45.28 130 GLU A N 1
ATOM 1058 C CA . GLU A 1 130 ? -5.003 -23.618 -15.387 1.00 45.28 130 GLU A CA 1
ATOM 1059 C C . GLU A 1 130 ? -3.799 -23.265 -16.264 1.00 45.28 130 GLU A C 1
ATOM 1061 O O . GLU A 1 130 ? -2.881 -24.057 -16.466 1.00 45.28 130 GLU A O 1
ATOM 1066 N N . THR A 1 131 ? -3.794 -22.052 -16.811 1.00 52.97 131 THR A N 1
ATOM 1067 C CA . THR A 1 131 ? -2.581 -21.454 -17.371 1.00 52.97 131 THR A CA 1
ATOM 1068 C C . THR A 1 131 ? -1.892 -20.640 -16.284 1.00 52.97 131 THR A C 1
ATOM 1070 O O . THR A 1 131 ? -2.153 -19.444 -16.132 1.00 52.97 131 THR A O 1
ATOM 1073 N N . GLU A 1 132 ? -1.012 -21.274 -15.513 1.00 53.84 132 GLU A N 1
ATOM 1074 C CA . GLU A 1 132 ? -0.086 -20.543 -14.650 1.00 53.84 132 GLU A CA 1
ATOM 1075 C C . GLU A 1 132 ? 1.005 -19.886 -15.510 1.00 53.84 132 GLU A C 1
ATOM 1077 O O . GLU A 1 132 ? 1.886 -20.543 -16.064 1.00 53.84 132 GLU A O 1
ATOM 1082 N N . LEU A 1 133 ? 0.945 -18.559 -15.646 1.00 51.22 133 LEU A N 1
ATOM 1083 C CA . LEU A 1 133 ? 1.992 -17.765 -16.285 1.00 51.22 133 LEU A CA 1
ATOM 1084 C C . LEU A 1 133 ? 3.047 -17.387 -15.237 1.00 51.22 133 LEU A C 1
ATOM 1086 O O . LEU A 1 133 ? 2.893 -16.401 -14.514 1.00 51.22 133 LEU A O 1
ATOM 1090 N N . PHE A 1 134 ? 4.130 -18.160 -15.158 1.00 53.47 134 PHE A N 1
ATOM 1091 C CA . PHE A 1 134 ? 5.245 -17.866 -14.258 1.00 53.47 134 PHE A CA 1
ATOM 1092 C C . PHE A 1 134 ? 6.320 -17.038 -14.976 1.00 53.47 134 PHE A C 1
ATOM 1094 O O . PHE A 1 134 ? 7.104 -17.554 -15.769 1.00 53.47 134 PHE A O 1
ATOM 1101 N N . ILE A 1 135 ? 6.374 -15.734 -14.694 1.00 51.16 135 ILE A N 1
ATOM 1102 C CA . ILE A 1 135 ? 7.457 -14.852 -15.156 1.00 51.16 135 ILE A CA 1
ATOM 1103 C C . ILE A 1 135 ? 8.462 -14.713 -14.005 1.00 51.16 135 ILE A C 1
ATOM 1105 O O . ILE A 1 135 ? 8.418 -13.762 -13.226 1.00 51.16 135 ILE A O 1
ATOM 1109 N N . GLY A 1 136 ? 9.340 -15.706 -13.852 1.00 64.62 136 GLY A N 1
ATOM 1110 C CA . GLY A 1 136 ? 10.398 -15.704 -12.837 1.00 64.62 136 GLY A CA 1
ATOM 1111 C C . GLY A 1 136 ? 11.219 -16.996 -12.809 1.00 64.62 136 GLY A C 1
ATOM 1112 O O . GLY A 1 136 ? 10.772 -18.035 -13.282 1.00 64.62 136 GLY A O 1
ATOM 1113 N N . LEU A 1 137 ? 12.434 -16.940 -12.252 1.00 51.31 137 LEU A N 1
ATOM 1114 C CA . LEU A 1 137 ? 13.274 -18.128 -12.048 1.00 51.31 137 LEU A CA 1
ATOM 1115 C C . LEU A 1 137 ? 12.614 -19.073 -11.020 1.00 51.31 137 LEU A C 1
ATOM 1117 O O . LEU A 1 137 ? 12.216 -18.595 -9.951 1.00 51.31 137 LEU A O 1
ATOM 1121 N N . PRO A 1 138 ? 12.504 -20.388 -11.295 1.00 50.78 138 PRO A N 1
ATOM 1122 C CA . PRO A 1 138 ? 11.830 -21.325 -10.401 1.00 50.78 138 PRO A CA 1
ATOM 1123 C C . PRO A 1 138 ? 12.586 -21.430 -9.071 1.00 50.78 138 PRO A C 1
ATOM 1125 O O . PRO A 1 138 ? 13.776 -21.745 -9.031 1.00 50.78 138 PRO A O 1
ATOM 1128 N N . ARG A 1 139 ? 11.898 -21.152 -7.957 1.00 55.94 139 ARG A N 1
ATOM 1129 C CA . ARG A 1 139 ? 12.411 -21.441 -6.612 1.00 55.94 139 ARG A CA 1
ATOM 1130 C C . ARG A 1 139 ? 12.082 -22.890 -6.278 1.00 55.94 139 ARG A C 1
ATOM 1132 O O . ARG A 1 139 ? 10.915 -23.259 -6.259 1.00 55.94 139 ARG A O 1
ATOM 1139 N N . ASN A 1 140 ? 13.113 -23.675 -5.977 1.00 47.59 140 ASN A N 1
ATOM 1140 C CA . ASN A 1 140 ? 13.005 -25.031 -5.446 1.00 47.59 140 ASN A CA 1
ATOM 1141 C C . ASN A 1 140 ? 12.004 -25.072 -4.277 1.00 47.59 140 ASN A C 1
ATOM 1143 O O . ASN A 1 140 ? 12.286 -24.558 -3.192 1.00 47.59 140 ASN A O 1
ATOM 1147 N N . SER A 1 141 ? 10.838 -25.678 -4.493 1.00 46.94 141 SER A N 1
ATOM 1148 C CA . SER A 1 141 ? 9.871 -25.965 -3.440 1.00 46.94 141 SER A CA 1
ATOM 1149 C C . SER A 1 141 ? 10.331 -27.206 -2.677 1.00 46.94 141 SER A C 1
ATOM 1151 O O . SER A 1 141 ? 10.147 -28.333 -3.135 1.00 46.94 141 SER A O 1
ATOM 1153 N N . LEU A 1 142 ? 10.933 -27.011 -1.504 1.00 42.41 142 LEU A N 1
ATOM 1154 C CA . LEU A 1 142 ? 10.987 -28.060 -0.487 1.00 42.41 142 LEU A CA 1
ATOM 1155 C C . LEU A 1 142 ? 9.553 -28.293 0.006 1.00 42.41 142 LEU A C 1
ATOM 1157 O O . LEU A 1 142 ? 9.070 -27.615 0.910 1.00 42.41 142 LEU A O 1
ATOM 1161 N N . LEU A 1 143 ? 8.859 -29.226 -0.643 1.00 39.94 143 LEU A N 1
ATOM 1162 C CA . LEU A 1 143 ? 7.601 -29.783 -0.169 1.00 39.94 143 LEU A CA 1
ATOM 1163 C C . LEU A 1 143 ? 7.917 -30.714 1.003 1.00 39.94 143 LEU A C 1
ATOM 1165 O O . LEU A 1 143 ? 8.322 -31.857 0.808 1.00 39.94 143 LEU A O 1
ATOM 1169 N N . ILE A 1 144 ? 7.736 -30.230 2.231 1.00 37.91 144 ILE A N 1
ATOM 1170 C CA . ILE A 1 144 ? 7.549 -31.121 3.376 1.00 37.91 144 ILE A CA 1
ATOM 1171 C C . ILE A 1 144 ? 6.062 -31.472 3.392 1.00 37.91 144 ILE A C 1
ATOM 1173 O O . ILE A 1 144 ? 5.247 -30.790 4.005 1.00 37.91 144 ILE A O 1
ATOM 1177 N N . THR A 1 145 ? 5.696 -32.524 2.667 1.00 39.00 145 THR A N 1
ATOM 1178 C CA . THR A 1 145 ? 4.442 -33.233 2.909 1.00 39.00 145 THR A CA 1
ATOM 1179 C C . THR A 1 145 ? 4.656 -34.144 4.110 1.00 39.00 145 THR A C 1
ATOM 1181 O O . THR A 1 145 ? 5.396 -35.121 4.011 1.00 39.00 145 THR A O 1
ATOM 1184 N N . GLN A 1 146 ? 3.997 -33.860 5.230 1.00 34.59 146 GLN A N 1
ATOM 1185 C CA . GLN A 1 146 ? 3.696 -34.905 6.202 1.00 34.59 146 GLN A CA 1
ATOM 1186 C C . GLN A 1 146 ? 2.193 -35.165 6.149 1.00 34.59 146 GLN A C 1
ATOM 1188 O O . GLN A 1 146 ? 1.379 -34.461 6.740 1.00 34.59 146 GLN A O 1
ATOM 1193 N N . THR A 1 147 ? 1.843 -36.159 5.340 1.00 43.72 147 THR A N 1
ATOM 1194 C CA . THR A 1 147 ? 0.569 -36.872 5.376 1.00 43.72 147 THR A CA 1
ATOM 1195 C C . THR A 1 147 ? 0.447 -37.591 6.721 1.00 43.72 147 THR A C 1
ATOM 1197 O O . THR A 1 147 ? 1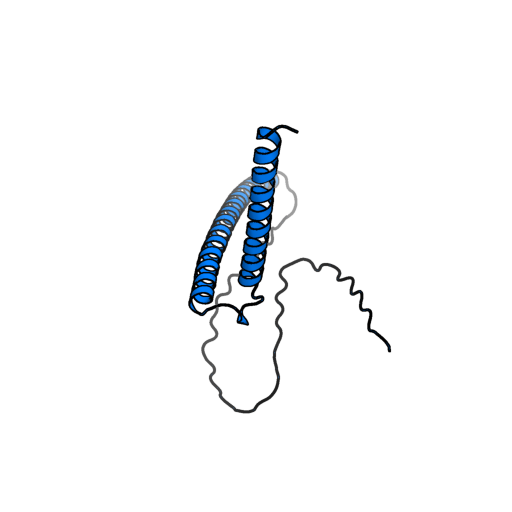.404 -38.227 7.163 1.00 43.72 147 THR A O 1
ATOM 1200 N N . GLY A 1 148 ? -0.705 -37.462 7.379 1.00 49.50 148 GLY A N 1
ATOM 1201 C CA . GLY A 1 148 ? -0.972 -38.059 8.689 1.00 49.50 148 GLY A CA 1
ATOM 1202 C C . GLY A 1 148 ? -1.199 -39.573 8.665 1.00 49.50 148 GLY A C 1
ATOM 1203 O O . GLY A 1 148 ? -1.327 -40.170 7.600 1.00 49.50 148 GLY A O 1
ATOM 1204 N N . CYS A 1 149 ? -1.296 -40.166 9.858 1.00 39.69 149 CYS A N 1
ATOM 1205 C CA . CYS A 1 149 ? -2.008 -41.415 10.135 1.00 39.69 149 CYS A CA 1
ATOM 1206 C C . CYS A 1 149 ? -2.425 -41.453 11.620 1.00 39.69 149 CYS A C 1
ATOM 1208 O O . CYS A 1 149 ? -1.605 -41.148 12.482 1.00 39.69 149 CYS A O 1
ATOM 1210 N N . SER A 1 150 ? -3.710 -41.787 11.802 1.00 43.41 150 SER A N 1
ATOM 1211 C CA . SER A 1 150 ? -4.487 -42.343 12.928 1.00 43.41 150 SER A CA 1
ATOM 1212 C C . SER A 1 150 ? -3.985 -42.259 14.368 1.00 43.41 150 SER A C 1
ATOM 1214 O O . SER A 1 150 ? -2.933 -42.857 14.677 1.00 43.41 150 SER A O 1
#

Sequence (150 aa):
MTEADQQYMQHLRLETANLAKKIEQLEVSKRRFLGRDISSCSYEELQGIDRQLEQSLRKIRARKDHVFSEQIEQLKAKERILLEENAKLREKSNGTRLPNWQPLIQEKEAATNCSQSSRSTSSLDQDHVETELFIGLPRNSLLITQTGCS

Secondary structure (DSSP, 8-state):
--HHHHHHHHHHHHHHHHHHHHHHHHHHHHHHHTT-SGGGS-HHHHHHHHHHHHHHHHHHHHHHHHHHHHHHHHHHHHHHHHHHHHHHHHHHHHTS---------------------------------------SPPP-----------

Organism: NCBI:txid981085

InterPro domains:
  IPR002487 Transcription factor, K-box [PF01486] (6-92)
  IPR002487 Transcription factor, K-box [PS51297] (9-99)